Protein AF-B7JYC2-F1 (afdb_monomer_lite)

Secondary structure (DSSP, 8-state):
-HHHIIIIIHHHS--S---TTHHHHHHHHHHS--SEEEEEGGGSGGGHHHHHHHHTT--HHHHTTS---TTTT-EE-SSEEEE-STT-SS--TTEEEEEEHHHHHHHHHTTEEEEEEE----TTS---EEEEEEEE-BTTB------PPP-

pLDDT: mean 73.21, std 15.88, range [36.16, 92.75]

Foldseek 3Di:
DVCCCVPPVVPVVDDDDPPQCPLVLVVVQVVDPFQAEEEELVLPHLCVLVVVCVSVVPDVVLSVVQPDDSVVSWGDSRRYIYDHPVPDPDDDQSYKYKDFPVVCVVCVVSQKDWDFPDADAGPVRDGGIGTTGTFGPDDPDTDPDDDDDDD

Structure (mmCIF, N/CA/C/O backbone):
data_AF-B7JYC2-F1
#
_entry.id   AF-B7JYC2-F1
#
loop_
_atom_site.group_PDB
_atom_site.id
_atom_site.type_symbol
_atom_site.label_atom_id
_atom_site.label_alt_id
_atom_site.label_comp_id
_atom_site.label_asym_id
_atom_site.label_entity_id
_atom_site.label_seq_id
_atom_site.pdbx_PDB_ins_code
_atom_site.Cartn_x
_atom_site.Cartn_y
_atom_site.Cartn_z
_atom_site.occupancy
_atom_site.B_iso_or_equiv
_atom_site.auth_seq_id
_atom_site.auth_comp_id
_atom_site.auth_asym_id
_atom_site.auth_atom_id
_atom_site.pdbx_PDB_model_num
ATOM 1 N N . MET A 1 1 ? 13.098 0.066 -24.288 1.00 50.84 1 MET A N 1
ATOM 2 C CA . MET A 1 1 ? 11.890 0.535 -23.577 1.00 50.84 1 MET A CA 1
ATOM 3 C C . MET A 1 1 ? 12.176 0.747 -22.089 1.00 50.84 1 MET A C 1
ATOM 5 O O . MET A 1 1 ? 12.127 1.889 -21.667 1.00 50.84 1 MET A O 1
ATOM 9 N N . TYR A 1 2 ? 12.628 -0.276 -21.346 1.00 49.38 2 TYR A N 1
ATOM 10 C CA . TYR A 1 2 ? 12.962 -0.181 -19.907 1.00 49.38 2 TYR A CA 1
ATOM 11 C C . TYR A 1 2 ? 13.947 0.952 -19.542 1.00 49.38 2 TYR A C 1
ATOM 13 O O . TYR A 1 2 ? 13.667 1.748 -18.654 1.00 49.38 2 TYR A O 1
ATOM 21 N N . CYS A 1 3 ? 15.069 1.090 -20.265 1.00 49.50 3 CYS A N 1
ATOM 22 C CA . CYS A 1 3 ? 16.061 2.129 -19.953 1.00 49.50 3 CYS A CA 1
ATOM 23 C C . CYS A 1 3 ? 15.578 3.557 -20.243 1.00 49.50 3 CYS A C 1
ATOM 25 O O . CYS A 1 3 ? 15.979 4.484 -19.555 1.00 49.50 3 CYS A O 1
ATOM 27 N N . HIS A 1 4 ? 14.727 3.752 -21.251 1.00 52.34 4 HIS A N 1
ATOM 28 C CA . HIS A 1 4 ? 14.198 5.085 -21.548 1.00 52.34 4 HIS A CA 1
ATOM 29 C C . HIS A 1 4 ? 13.237 5.523 -20.438 1.00 52.34 4 HIS A C 1
ATOM 31 O O . HIS A 1 4 ? 13.346 6.619 -19.909 1.00 52.34 4 HIS A O 1
ATOM 37 N N . HIS A 1 5 ? 12.396 4.596 -19.985 1.00 57.97 5 HIS A N 1
ATOM 38 C CA . HIS A 1 5 ? 11.441 4.860 -18.925 1.00 57.97 5 HIS A CA 1
ATOM 39 C C . HIS A 1 5 ? 12.113 5.154 -17.575 1.00 57.97 5 HIS A C 1
ATOM 41 O O . HIS A 1 5 ? 11.858 6.184 -16.963 1.00 57.97 5 HIS A O 1
ATOM 47 N N . TYR A 1 6 ? 13.056 4.307 -17.147 1.00 53.56 6 TYR A N 1
ATOM 48 C CA . TYR A 1 6 ? 13.718 4.448 -15.842 1.00 53.56 6 TYR A CA 1
ATOM 49 C C . TYR A 1 6 ? 14.776 5.554 -15.766 1.00 53.56 6 TYR A C 1
ATOM 51 O O . TYR A 1 6 ? 15.047 6.053 -14.677 1.00 53.56 6 TYR A O 1
ATOM 59 N N . PHE A 1 7 ? 15.422 5.906 -16.881 1.00 56.69 7 PHE A N 1
ATOM 60 C CA . PHE A 1 7 ? 16.534 6.865 -16.871 1.00 56.69 7 PHE A CA 1
ATOM 61 C C . PHE A 1 7 ? 16.222 8.188 -17.571 1.00 56.69 7 PHE A C 1
ATOM 63 O O . PHE A 1 7 ? 16.982 9.134 -17.384 1.00 56.69 7 PHE A O 1
ATOM 70 N N . ILE A 1 8 ? 15.147 8.276 -18.364 1.00 58.31 8 ILE A N 1
ATOM 71 C CA . ILE A 1 8 ? 14.761 9.508 -19.072 1.00 58.31 8 ILE A CA 1
ATOM 72 C C . ILE A 1 8 ? 13.397 10.010 -18.605 1.00 58.31 8 ILE A C 1
ATOM 74 O O . ILE A 1 8 ? 13.313 11.166 -18.204 1.00 58.31 8 ILE A O 1
ATOM 78 N N . ASP A 1 9 ? 12.365 9.163 -18.574 1.00 50.38 9 ASP A N 1
ATOM 79 C CA . ASP A 1 9 ? 11.029 9.598 -18.132 1.00 50.38 9 ASP A CA 1
ATOM 80 C C . ASP A 1 9 ? 10.999 9.822 -16.603 1.00 50.38 9 ASP A C 1
ATOM 82 O O . ASP A 1 9 ? 10.557 10.865 -16.123 1.00 50.38 9 ASP A O 1
ATOM 86 N N . TYR A 1 10 ? 11.570 8.887 -15.837 1.00 53.34 10 TYR A N 1
ATOM 87 C CA . TYR A 1 10 ? 11.554 8.864 -14.367 1.00 53.34 10 TYR A CA 1
ATOM 88 C C . TYR A 1 10 ? 12.233 10.072 -13.679 1.00 53.34 10 TYR A C 1
ATOM 90 O O . TYR A 1 10 ? 11.658 10.610 -12.733 1.00 53.34 10 TYR A O 1
ATOM 98 N N . PRO A 1 11 ? 13.409 10.575 -14.116 1.00 53.59 11 PRO A N 1
ATOM 99 C CA . PRO A 1 11 ? 14.000 11.785 -13.531 1.00 53.59 11 PRO A CA 1
ATOM 100 C C . PRO A 1 11 ? 13.272 13.073 -13.935 1.00 53.59 11 PRO A C 1
ATOM 102 O O . PRO A 1 11 ? 13.454 14.102 -13.285 1.00 53.59 11 PRO A O 1
ATOM 105 N N . HIS A 1 12 ? 12.480 13.037 -15.012 1.00 49.56 12 HIS A N 1
ATOM 106 C CA . HIS A 1 12 ? 11.773 14.198 -15.549 1.00 49.56 12 HIS A CA 1
ATOM 107 C C . HIS A 1 12 ? 10.454 14.485 -14.812 1.00 49.56 12 HIS A C 1
ATOM 109 O O . HIS A 1 12 ? 9.948 15.607 -14.878 1.00 49.56 12 HIS A O 1
ATOM 115 N N . TRP A 1 13 ? 9.919 13.509 -14.069 1.00 53.22 13 TRP A N 1
ATOM 116 C CA . TRP A 1 13 ? 8.727 13.628 -13.215 1.00 53.22 13 TRP A CA 1
ATOM 117 C C . TRP A 1 13 ? 9.042 14.333 -11.878 1.00 53.22 13 TRP A C 1
ATOM 119 O O . TRP A 1 13 ? 8.820 13.809 -10.790 1.00 53.22 13 TRP A O 1
ATOM 129 N N . TRP A 1 14 ? 9.628 15.529 -11.986 1.00 49.31 14 TRP A N 1
ATOM 130 C CA . TRP A 1 14 ? 10.220 16.344 -10.921 1.00 49.31 14 TRP A CA 1
ATOM 131 C C . TRP A 1 14 ? 9.430 16.440 -9.596 1.00 49.31 14 TRP A C 1
ATOM 133 O O . TRP A 1 14 ? 8.305 16.922 -9.538 1.00 49.31 14 TRP A O 1
ATOM 143 N N . THR A 1 15 ? 10.139 16.071 -8.522 1.00 55.03 15 THR A N 1
ATOM 144 C CA . THR A 1 15 ? 10.386 16.822 -7.273 1.00 55.03 15 THR A CA 1
ATOM 145 C C . THR A 1 15 ? 9.225 17.555 -6.584 1.00 55.03 15 THR A C 1
ATOM 147 O O . THR A 1 15 ? 8.897 18.694 -6.907 1.00 55.03 15 THR A O 1
ATOM 150 N N . THR A 1 16 ? 8.757 16.960 -5.485 1.00 41.91 16 THR A N 1
ATOM 151 C CA . THR A 1 16 ? 8.514 17.658 -4.195 1.00 41.91 16 THR A CA 1
ATOM 152 C C . THR A 1 16 ? 8.442 16.681 -3.017 1.00 41.91 16 THR A C 1
ATOM 154 O O . THR A 1 16 ? 8.748 17.059 -1.895 1.00 41.91 16 THR A O 1
ATOM 157 N N . ALA A 1 17 ? 8.162 15.401 -3.265 1.00 40.97 17 ALA A N 1
ATOM 158 C CA . ALA A 1 17 ? 8.225 14.349 -2.261 1.00 40.97 17 ALA A CA 1
ATOM 159 C C . ALA A 1 17 ? 8.632 13.043 -2.947 1.00 40.97 17 ALA A C 1
ATOM 161 O O . ALA A 1 17 ? 7.790 12.223 -3.304 1.00 40.97 17 ALA A O 1
ATOM 162 N N . TRP A 1 18 ? 9.935 12.840 -3.165 1.00 50.44 18 TRP A N 1
ATOM 163 C CA . TRP A 1 18 ? 10.458 11.477 -3.243 1.00 50.44 18 TRP A CA 1
ATOM 164 C C . TRP A 1 18 ? 10.128 10.820 -1.906 1.00 50.44 18 TRP A C 1
ATOM 166 O O . TRP A 1 18 ? 10.870 10.985 -0.949 1.00 50.44 18 TRP A O 1
ATOM 176 N N . LEU A 1 19 ? 8.939 10.220 -1.866 1.00 59.84 19 LEU A N 1
ATOM 177 C CA . LEU A 1 19 ? 8.362 9.225 -0.975 1.00 59.84 19 LEU A CA 1
ATOM 178 C C . LEU A 1 19 ? 9.231 8.816 0.213 1.00 59.84 19 LEU A C 1
ATOM 180 O O . LEU A 1 19 ? 9.569 7.638 0.349 1.00 59.84 19 LEU A O 1
ATOM 184 N N . SER A 1 20 ? 9.615 9.766 1.064 1.00 59.31 20 SER A N 1
ATOM 185 C CA . SER A 1 20 ? 10.664 9.542 2.063 1.00 59.31 20 SER A CA 1
ATOM 186 C C . SER A 1 20 ? 10.316 8.368 2.972 1.00 59.31 20 SER A C 1
ATOM 188 O O . SER A 1 20 ? 11.198 7.648 3.422 1.00 59.31 20 SER A O 1
ATOM 190 N N . THR A 1 21 ? 9.018 8.122 3.138 1.00 72.88 21 THR A N 1
ATOM 191 C CA . THR A 1 21 ? 8.458 7.052 3.946 1.00 72.88 21 THR A CA 1
ATOM 192 C C . THR A 1 21 ? 8.073 5.790 3.176 1.00 72.88 21 THR A C 1
ATOM 194 O O . THR A 1 21 ? 7.872 4.771 3.816 1.00 72.88 21 THR A O 1
ATOM 197 N N . MET A 1 22 ? 7.974 5.763 1.839 1.00 77.69 22 MET A N 1
ATOM 198 C CA . MET A 1 22 ? 7.463 4.563 1.142 1.00 77.69 22 MET A CA 1
ATOM 199 C C . MET A 1 22 ? 8.410 3.370 1.269 1.00 77.69 22 MET A C 1
ATOM 201 O O . MET A 1 22 ? 7.954 2.243 1.451 1.00 77.69 22 MET A O 1
ATOM 205 N N . GLY A 1 23 ? 9.723 3.612 1.244 1.00 78.12 23 GLY A N 1
ATOM 206 C CA . GLY A 1 23 ? 10.704 2.571 1.543 1.00 78.12 23 GLY A CA 1
ATOM 207 C C . GLY A 1 23 ? 10.543 2.012 2.960 1.00 78.12 23 GLY A C 1
ATOM 208 O O . GLY A 1 23 ? 10.604 0.798 3.147 1.00 78.12 23 GLY A O 1
ATOM 209 N N . GLU A 1 24 ? 10.282 2.876 3.942 1.00 79.94 24 GLU A N 1
ATOM 210 C CA . GLU A 1 24 ? 10.063 2.492 5.343 1.00 79.94 24 GLU A CA 1
ATOM 211 C C . GLU A 1 24 ? 8.743 1.735 5.520 1.00 79.94 24 GLU A C 1
ATOM 213 O O . GLU A 1 24 ? 8.735 0.659 6.109 1.00 79.94 24 GLU A O 1
ATOM 218 N N . ILE A 1 25 ? 7.654 2.242 4.936 1.00 82.25 25 ILE A N 1
ATOM 219 C CA . ILE A 1 25 ? 6.323 1.626 4.938 1.00 82.25 25 ILE A CA 1
ATOM 220 C C . ILE A 1 25 ? 6.392 0.226 4.335 1.00 82.25 25 ILE A C 1
ATOM 222 O O . ILE A 1 25 ? 5.872 -0.713 4.926 1.00 82.25 25 ILE A O 1
ATOM 226 N N . ILE A 1 26 ? 7.044 0.065 3.180 1.00 82.94 26 ILE A N 1
ATOM 227 C CA . ILE A 1 26 ? 7.185 -1.239 2.520 1.00 82.94 26 ILE A CA 1
ATOM 228 C C . ILE A 1 26 ? 8.049 -2.178 3.355 1.00 82.94 26 ILE A C 1
ATOM 230 O O . ILE A 1 26 ? 7.690 -3.339 3.523 1.00 82.94 26 ILE A O 1
ATOM 234 N N . THR A 1 27 ? 9.158 -1.678 3.905 1.00 85.00 27 THR A N 1
ATOM 235 C CA . THR A 1 27 ? 10.039 -2.478 4.767 1.00 85.00 27 THR A CA 1
ATOM 236 C C . THR A 1 27 ? 9.292 -2.976 6.000 1.00 85.00 27 THR A C 1
ATOM 238 O O . THR A 1 27 ? 9.409 -4.146 6.352 1.00 85.00 27 THR A O 1
ATOM 241 N N . TYR A 1 28 ? 8.494 -2.115 6.632 1.00 87.06 28 TYR A N 1
ATOM 242 C CA . TYR A 1 28 ? 7.672 -2.490 7.776 1.00 87.06 28 TYR A CA 1
ATOM 243 C C . TYR A 1 28 ? 6.563 -3.463 7.365 1.00 87.06 28 TYR A C 1
ATOM 245 O O . TYR A 1 28 ? 6.392 -4.505 7.991 1.00 87.06 28 TYR A O 1
ATOM 253 N N . ALA A 1 29 ? 5.829 -3.163 6.290 1.00 86.31 29 ALA A N 1
ATOM 254 C CA . ALA A 1 29 ? 4.748 -4.007 5.791 1.00 86.31 29 ALA A CA 1
ATOM 255 C C . ALA A 1 29 ? 5.239 -5.428 5.476 1.00 86.31 29 ALA A C 1
ATOM 257 O O . ALA A 1 29 ? 4.552 -6.397 5.789 1.00 86.31 29 ALA A O 1
ATOM 258 N N . ASP A 1 30 ? 6.448 -5.575 4.931 1.00 85.25 30 ASP A N 1
ATOM 259 C CA . ASP A 1 30 ? 7.028 -6.886 4.632 1.00 85.25 30 ASP A CA 1
ATOM 260 C C . ASP A 1 30 ? 7.412 -7.683 5.895 1.00 85.25 30 ASP A C 1
ATOM 262 O O . ASP A 1 30 ? 7.433 -8.913 5.872 1.00 85.25 30 ASP A O 1
ATOM 266 N N . GLN A 1 31 ? 7.636 -7.009 7.025 1.00 86.81 31 GLN A N 1
ATOM 267 C CA . GLN A 1 31 ? 7.884 -7.648 8.324 1.00 86.81 31 GLN A CA 1
ATOM 268 C C . GLN A 1 31 ? 6.602 -8.082 9.046 1.00 86.81 31 GLN A C 1
ATOM 270 O O . GLN A 1 31 ? 6.678 -8.864 9.995 1.00 86.81 31 GLN A O 1
ATOM 275 N N . THR A 1 32 ? 5.430 -7.602 8.618 1.00 84.81 32 THR A N 1
ATOM 276 C CA . THR A 1 32 ? 4.147 -8.037 9.192 1.00 84.81 32 THR A CA 1
ATOM 277 C C . THR A 1 32 ? 3.893 -9.519 8.906 1.00 84.81 32 THR A C 1
ATOM 279 O O . THR A 1 32 ? 4.457 -10.091 7.972 1.00 84.81 32 THR A O 1
ATOM 282 N N . THR A 1 33 ? 3.013 -10.159 9.677 1.00 86.69 33 THR A N 1
ATOM 283 C CA . THR A 1 33 ? 2.568 -11.542 9.417 1.00 86.69 33 THR A CA 1
ATOM 284 C C . THR A 1 33 ? 1.386 -11.615 8.450 1.00 86.69 33 THR A C 1
ATOM 286 O O . THR A 1 33 ? 0.818 -12.687 8.274 1.00 86.69 33 THR A O 1
ATOM 289 N N . SER A 1 34 ? 1.005 -10.496 7.835 1.00 87.62 34 SER A N 1
ATOM 290 C CA . SER A 1 34 ? -0.127 -10.415 6.917 1.00 87.62 34 SER A CA 1
ATOM 291 C C . SER A 1 34 ? 0.100 -11.229 5.650 1.00 87.62 34 SER A C 1
ATOM 293 O O . SER A 1 34 ? 1.191 -11.203 5.062 1.00 87.62 34 SER A O 1
ATOM 295 N N . ASP A 1 35 ? -0.967 -11.873 5.179 1.00 89.62 35 ASP A N 1
ATOM 296 C CA . ASP A 1 35 ? -0.956 -12.716 3.978 1.00 89.62 35 ASP A CA 1
ATOM 297 C C . ASP A 1 35 ? -0.712 -11.895 2.704 1.00 89.62 35 ASP A C 1
ATOM 299 O O . ASP A 1 35 ? -0.221 -12.398 1.692 1.00 89.62 35 ASP A O 1
ATOM 303 N N . CYS A 1 36 ? -1.058 -10.609 2.751 1.00 88.75 36 CYS A N 1
ATOM 304 C CA . CYS A 1 36 ? -1.018 -9.695 1.620 1.00 88.75 36 CYS A CA 1
ATOM 305 C C . CYS A 1 36 ? -0.786 -8.246 2.054 1.00 88.75 36 CYS A C 1
ATOM 307 O O . CYS A 1 36 ? -1.153 -7.833 3.153 1.00 88.75 36 CYS A O 1
ATOM 309 N N . ILE A 1 37 ? -0.211 -7.466 1.141 1.00 90.69 37 ILE A N 1
ATOM 310 C CA . ILE A 1 37 ? -0.002 -6.025 1.251 1.00 90.69 37 ILE A CA 1
ATOM 311 C C . ILE A 1 37 ? -0.728 -5.378 0.074 1.00 90.69 37 ILE A C 1
ATOM 313 O O . ILE A 1 37 ? -0.395 -5.628 -1.085 1.00 90.69 37 ILE A O 1
ATOM 317 N N . ILE A 1 38 ? -1.736 -4.562 0.363 1.00 90.75 38 ILE A N 1
ATOM 318 C CA . ILE A 1 38 ? -2.556 -3.900 -0.649 1.00 90.75 38 ILE A CA 1
ATOM 319 C C . ILE A 1 38 ? -2.245 -2.408 -0.663 1.00 90.75 38 ILE A C 1
ATOM 321 O O . ILE A 1 38 ? -2.437 -1.707 0.327 1.00 90.75 38 ILE A O 1
ATOM 325 N N . PHE A 1 39 ? -1.801 -1.916 -1.809 1.00 89.38 39 PHE A N 1
ATOM 326 C CA . PHE A 1 39 ? -1.610 -0.503 -2.090 1.00 89.38 39 PHE A CA 1
ATOM 327 C C . PHE A 1 39 ? -2.871 0.014 -2.777 1.00 89.38 39 PHE A C 1
ATOM 329 O O . PHE A 1 39 ? -3.266 -0.512 -3.821 1.00 89.38 39 PHE A O 1
ATOM 336 N N . ASP A 1 40 ? -3.510 1.033 -2.206 1.00 87.31 40 ASP A N 1
ATOM 337 C CA . ASP A 1 40 ? -4.570 1.742 -2.920 1.00 87.31 40 ASP A CA 1
ATOM 338 C C . ASP A 1 40 ? -3.987 2.413 -4.168 1.00 87.31 40 ASP A C 1
ATOM 340 O O . ASP A 1 40 ? -2.985 3.128 -4.087 1.00 87.31 40 ASP A O 1
ATOM 344 N N . LYS A 1 41 ? -4.605 2.199 -5.333 1.00 81.25 41 LYS A N 1
ATOM 345 C CA . LYS A 1 41 ? -4.091 2.758 -6.589 1.00 81.25 41 LYS A CA 1
ATOM 346 C C . LYS A 1 41 ? -4.025 4.289 -6.560 1.00 81.25 41 LYS A C 1
ATOM 348 O O . LYS A 1 41 ? -3.147 4.892 -7.168 1.00 81.25 41 LYS A O 1
ATOM 353 N N . ASN A 1 42 ? -4.917 4.912 -5.788 1.00 78.69 42 ASN A N 1
ATOM 354 C CA . ASN A 1 42 ? -5.016 6.363 -5.675 1.00 78.69 42 ASN A CA 1
ATOM 355 C C . ASN A 1 42 ? -3.947 6.974 -4.761 1.00 78.69 42 ASN A C 1
ATOM 357 O O . ASN A 1 42 ? -3.873 8.197 -4.666 1.00 78.69 42 ASN A O 1
ATOM 361 N N . LEU A 1 43 ? -3.108 6.162 -4.104 1.00 75.62 43 LEU A N 1
ATOM 362 C CA . LEU A 1 43 ? -2.003 6.657 -3.281 1.00 75.62 43 LEU A CA 1
ATOM 363 C C . LEU A 1 43 ? -1.102 7.629 -4.053 1.00 75.62 43 LEU A C 1
ATOM 365 O O . LEU A 1 43 ? -0.678 8.632 -3.493 1.00 75.62 43 LEU A O 1
ATOM 369 N N . TYR A 1 44 ? -0.818 7.326 -5.325 1.00 71.56 44 TYR A N 1
ATOM 370 C CA . TYR A 1 44 ? 0.123 8.089 -6.154 1.00 71.56 44 TYR A CA 1
ATOM 371 C C . TYR A 1 44 ? -0.298 8.150 -7.629 1.00 71.56 44 TYR A C 1
ATOM 373 O O . TYR A 1 44 ? 0.549 8.286 -8.514 1.00 71.56 44 TYR A O 1
ATOM 381 N N . GLY A 1 45 ? -1.605 8.012 -7.883 1.00 66.81 45 GLY A N 1
ATOM 382 C CA . GLY A 1 45 ? -2.192 7.997 -9.223 1.00 66.81 45 GLY A CA 1
ATOM 383 C C . GLY A 1 45 ? -1.558 6.953 -10.145 1.00 66.81 45 GLY A C 1
ATOM 384 O O . GLY A 1 45 ? -1.125 5.884 -9.708 1.00 66.81 45 GLY A O 1
ATOM 385 N N . ASP A 1 46 ? -1.439 7.312 -11.420 1.00 66.69 46 ASP A N 1
ATOM 386 C CA . ASP A 1 46 ? -1.022 6.454 -12.535 1.00 66.69 46 ASP A CA 1
ATOM 387 C C . ASP A 1 46 ? 0.466 6.047 -12.498 1.00 66.69 46 ASP A C 1
ATOM 389 O O . ASP A 1 46 ? 1.046 5.714 -13.530 1.00 66.69 46 ASP A O 1
ATOM 393 N N . HIS A 1 47 ? 1.145 6.114 -11.351 1.00 72.12 47 HIS A N 1
ATOM 394 C CA . HIS A 1 47 ? 2.573 5.790 -11.229 1.00 72.12 47 HIS A CA 1
ATOM 395 C C . HIS A 1 47 ? 2.882 4.775 -10.132 1.00 72.12 47 HIS A C 1
ATOM 397 O O . HIS A 1 47 ? 3.997 4.251 -10.065 1.00 72.12 47 HIS A O 1
ATOM 403 N N . ILE A 1 48 ? 1.909 4.441 -9.281 1.00 76.19 48 ILE A N 1
ATOM 404 C CA . ILE A 1 48 ? 2.134 3.543 -8.144 1.00 76.19 48 ILE A CA 1
ATOM 405 C C . ILE A 1 48 ? 2.622 2.147 -8.565 1.00 76.19 48 ILE A C 1
ATOM 407 O O . ILE A 1 48 ? 3.433 1.534 -7.867 1.00 76.19 48 ILE A O 1
ATOM 411 N N . TYR A 1 49 ? 2.222 1.676 -9.749 1.00 74.69 49 TYR A N 1
ATOM 412 C CA . TYR A 1 49 ? 2.662 0.393 -10.298 1.00 74.69 49 TYR A CA 1
ATOM 413 C C . TYR A 1 49 ? 4.151 0.363 -10.684 1.00 74.69 49 TYR A C 1
ATOM 415 O O . TYR A 1 49 ? 4.704 -0.721 -10.815 1.00 74.69 49 TYR A O 1
ATOM 423 N N . ILE A 1 50 ? 4.819 1.515 -10.828 1.00 74.69 50 ILE A N 1
ATOM 424 C CA . ILE A 1 50 ? 6.276 1.609 -11.060 1.00 74.69 50 ILE A CA 1
ATOM 425 C C . ILE A 1 50 ? 7.019 1.702 -9.723 1.00 74.69 50 ILE A C 1
ATOM 427 O O . ILE A 1 50 ? 8.102 1.141 -9.544 1.00 74.69 50 ILE A O 1
ATOM 431 N N . LEU A 1 51 ? 6.427 2.412 -8.760 1.00 78.00 51 LEU A N 1
ATOM 432 C CA . LEU A 1 51 ? 7.051 2.695 -7.469 1.00 78.00 51 LEU A CA 1
ATOM 433 C C . LEU A 1 51 ? 7.090 1.447 -6.579 1.00 78.00 51 LEU A C 1
ATOM 435 O O . LEU A 1 51 ? 8.107 1.177 -5.942 1.00 78.00 51 LEU A O 1
ATOM 439 N N . VAL A 1 52 ? 6.024 0.643 -6.564 1.00 79.56 52 VAL A N 1
ATOM 440 C CA . VAL A 1 52 ? 5.967 -0.580 -5.747 1.00 79.56 52 VAL A CA 1
ATOM 441 C C . VAL A 1 52 ? 7.078 -1.5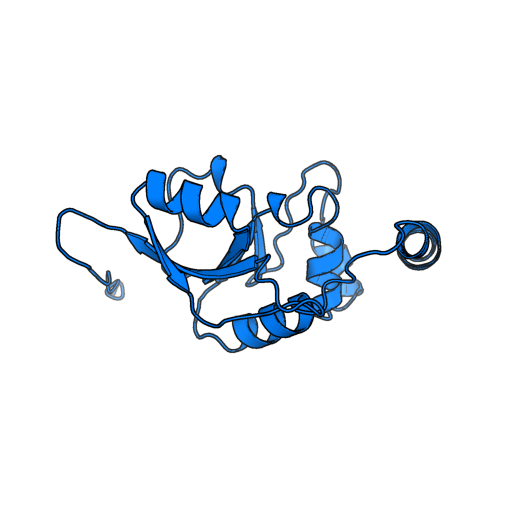88 -6.113 1.00 79.56 52 VAL A C 1
ATOM 443 O O . VAL A 1 52 ? 7.815 -1.984 -5.203 1.00 79.56 52 VAL A O 1
ATOM 446 N N . PRO A 1 53 ? 7.298 -1.978 -7.387 1.00 78.56 53 PRO A N 1
ATOM 447 C CA . PRO A 1 53 ? 8.412 -2.855 -7.764 1.00 78.56 53 PRO A CA 1
ATOM 448 C C . PRO A 1 53 ? 9.785 -2.270 -7.413 1.00 78.56 53 PRO A C 1
ATOM 450 O O . PRO A 1 53 ? 10.672 -2.990 -6.951 1.00 78.56 53 PRO A O 1
ATOM 453 N N . PHE A 1 54 ? 9.953 -0.952 -7.573 1.00 78.44 54 PHE A N 1
ATOM 454 C CA . PHE A 1 54 ? 11.200 -0.261 -7.251 1.00 78.44 54 PHE A CA 1
ATOM 455 C C . PHE A 1 54 ? 11.559 -0.376 -5.762 1.00 78.44 54 PHE A C 1
ATOM 457 O O . PHE A 1 54 ? 12.654 -0.828 -5.420 1.00 78.44 54 PHE A O 1
ATOM 464 N N . TYR A 1 55 ? 10.635 -0.022 -4.864 1.00 79.06 55 TYR A N 1
ATOM 465 C CA . TYR A 1 55 ? 10.894 -0.047 -3.419 1.00 79.06 55 TYR A CA 1
ATOM 466 C C . TYR A 1 55 ? 10.921 -1.459 -2.829 1.00 79.06 55 TYR A C 1
ATOM 468 O O . TYR A 1 55 ? 11.660 -1.704 -1.876 1.00 79.06 55 TYR A O 1
ATOM 476 N N . THR A 1 56 ? 10.191 -2.407 -3.420 1.00 77.56 56 THR A N 1
ATOM 477 C CA . THR A 1 56 ? 10.288 -3.834 -3.055 1.00 77.56 56 THR A CA 1
ATOM 478 C C . THR A 1 56 ? 11.550 -4.506 -3.597 1.00 77.56 56 THR A C 1
ATOM 480 O O . THR A 1 56 ? 11.812 -5.664 -3.272 1.00 77.56 56 THR A O 1
ATOM 483 N N . LYS A 1 57 ? 12.361 -3.789 -4.393 1.00 78.75 57 LYS A N 1
ATOM 484 C CA . LYS A 1 57 ? 13.578 -4.303 -5.038 1.00 78.75 57 LYS A CA 1
ATOM 485 C C . LYS A 1 57 ? 13.293 -5.572 -5.847 1.00 78.75 57 LYS A C 1
ATOM 487 O O . LYS A 1 57 ? 14.084 -6.520 -5.829 1.00 78.75 57 LYS A O 1
ATOM 492 N N . LEU A 1 58 ? 12.149 -5.601 -6.534 1.00 77.12 58 LEU A N 1
ATOM 493 C CA . LEU A 1 58 ? 11.761 -6.739 -7.354 1.00 77.12 58 LEU A CA 1
ATOM 494 C C . LEU A 1 58 ? 12.792 -6.942 -8.472 1.00 77.12 58 LEU A C 1
ATOM 496 O O . LEU A 1 58 ? 13.187 -6.001 -9.159 1.00 77.12 58 LEU A O 1
ATOM 500 N N . ASP A 1 59 ? 13.237 -8.187 -8.653 1.00 76.19 59 ASP A N 1
ATOM 501 C CA . ASP A 1 59 ? 14.171 -8.515 -9.729 1.00 76.19 59 ASP A CA 1
ATOM 502 C C . ASP A 1 59 ? 13.553 -8.158 -11.097 1.00 76.19 59 ASP A C 1
ATOM 504 O O . ASP A 1 59 ? 12.439 -8.611 -11.384 1.00 76.19 59 ASP A O 1
ATOM 508 N N . PRO A 1 60 ? 14.261 -7.429 -11.981 1.00 70.31 60 PRO A N 1
ATOM 509 C CA . PRO A 1 60 ? 13.706 -6.995 -13.263 1.00 70.31 60 PRO A CA 1
ATOM 510 C C . PRO A 1 60 ? 13.207 -8.137 -14.159 1.00 70.31 60 PRO A C 1
ATOM 512 O O . PRO A 1 60 ? 12.274 -7.952 -14.937 1.00 70.31 60 PRO A O 1
ATOM 515 N N . LYS A 1 61 ? 13.792 -9.344 -14.068 1.00 76.56 61 LYS A N 1
ATOM 516 C CA . LYS A 1 61 ? 13.309 -10.504 -14.839 1.00 76.56 61 LYS A CA 1
ATOM 517 C C . LYS A 1 61 ? 12.017 -11.072 -14.263 1.00 76.56 61 LYS A C 1
ATOM 519 O O . LYS A 1 61 ? 11.291 -11.745 -14.993 1.00 76.56 61 LYS A O 1
ATOM 524 N N . LYS A 1 62 ? 11.760 -10.888 -12.965 1.00 76.00 62 LYS A N 1
ATOM 525 C CA . LYS A 1 62 ? 10.476 -11.232 -12.337 1.00 76.00 62 LYS A CA 1
ATOM 526 C C . LYS A 1 62 ? 9.426 -10.182 -12.674 1.00 76.00 62 LYS A C 1
ATOM 528 O O . LYS A 1 62 ? 8.341 -10.568 -13.082 1.00 76.00 62 LYS A O 1
ATOM 533 N N . ASP A 1 63 ? 9.786 -8.905 -12.595 1.00 71.62 63 ASP A N 1
ATOM 534 C CA . ASP A 1 63 ? 8.921 -7.775 -12.945 1.00 71.62 63 ASP A CA 1
ATOM 535 C C . ASP A 1 63 ? 8.361 -7.894 -14.374 1.00 71.62 63 ASP A C 1
ATOM 537 O O . ASP A 1 63 ? 7.152 -7.930 -14.581 1.00 71.62 63 ASP A O 1
ATOM 541 N N . GLN A 1 64 ? 9.230 -8.151 -15.358 1.00 70.19 64 GLN A N 1
ATOM 542 C CA . GLN A 1 64 ? 8.825 -8.356 -16.758 1.00 70.19 64 GLN A CA 1
ATOM 543 C C . GLN A 1 64 ? 7.858 -9.533 -16.978 1.00 70.19 64 GLN A C 1
ATOM 545 O O . GLN A 1 64 ? 7.173 -9.579 -17.998 1.00 70.19 64 GLN A O 1
ATOM 550 N N . LYS A 1 65 ? 7.803 -10.501 -16.055 1.00 77.44 65 LYS A N 1
ATOM 551 C CA . LYS A 1 65 ? 6.899 -11.660 -16.138 1.00 77.44 65 LYS A CA 1
ATOM 552 C C . LYS A 1 65 ? 5.533 -11.405 -15.518 1.00 77.44 65 LYS A C 1
ATOM 554 O O . LYS A 1 65 ? 4.630 -12.196 -15.766 1.00 77.44 65 LYS A O 1
ATOM 559 N N . LEU A 1 66 ? 5.384 -10.345 -14.723 1.00 71.75 66 LEU A N 1
ATOM 560 C CA . LEU A 1 66 ? 4.113 -10.008 -14.085 1.00 71.75 66 LEU A CA 1
ATOM 561 C C . LEU A 1 66 ? 3.053 -9.569 -15.101 1.00 71.75 66 LEU A C 1
ATOM 563 O O . LEU A 1 66 ? 1.870 -9.592 -14.784 1.00 71.75 66 LEU A O 1
ATOM 567 N N . GLY A 1 67 ? 3.463 -9.201 -16.323 1.00 66.50 67 GLY A N 1
ATOM 568 C CA . GLY A 1 67 ? 2.531 -8.791 -17.373 1.00 66.50 67 GLY A CA 1
ATOM 569 C C . GLY A 1 67 ? 1.746 -7.535 -16.995 1.00 66.50 67 GLY A C 1
ATOM 570 O O . GLY A 1 67 ? 0.584 -7.422 -17.369 1.00 66.50 67 GLY A O 1
ATOM 571 N N . VAL A 1 68 ? 2.368 -6.632 -16.225 1.00 64.88 68 VAL A N 1
ATOM 572 C CA . VAL A 1 68 ? 1.761 -5.380 -15.758 1.00 64.88 68 VAL A CA 1
ATOM 573 C C . VAL A 1 68 ? 1.380 -4.546 -16.970 1.00 64.88 68 VAL A C 1
ATOM 575 O O . VAL A 1 68 ? 2.245 -4.027 -17.679 1.00 64.88 68 VAL A O 1
ATOM 578 N N . ASP A 1 69 ? 0.081 -4.442 -17.218 1.00 59.66 69 ASP A N 1
ATOM 579 C CA . ASP A 1 69 ? -0.437 -3.542 -18.231 1.00 59.66 69 ASP A CA 1
ATOM 580 C C . ASP A 1 69 ? -0.566 -2.147 -17.619 1.00 59.66 69 ASP A C 1
ATOM 582 O O . ASP A 1 69 ? -1.400 -1.897 -16.745 1.00 59.66 69 ASP A O 1
ATOM 586 N N . VAL A 1 70 ? 0.283 -1.240 -18.101 1.00 52.59 70 VAL A N 1
ATOM 587 C CA . VAL A 1 70 ? 0.307 0.176 -17.722 1.00 52.59 70 VAL A CA 1
ATOM 588 C C . VAL A 1 70 ? -1.062 0.836 -17.928 1.00 52.59 70 VAL A C 1
ATOM 590 O O . VAL A 1 70 ? -1.410 1.748 -17.188 1.00 52.59 70 VAL A O 1
ATOM 593 N N . ALA A 1 71 ? -1.862 0.359 -18.887 1.00 50.59 71 ALA A N 1
ATOM 594 C CA . ALA A 1 71 ? -3.188 0.899 -19.171 1.00 50.59 71 ALA A CA 1
ATOM 595 C C . ALA A 1 71 ? -4.285 0.398 -18.215 1.00 50.59 71 ALA A C 1
ATOM 597 O O . ALA A 1 71 ? -5.370 0.973 -18.192 1.00 50.59 71 ALA A O 1
ATOM 598 N N . VAL A 1 72 ? -4.038 -0.679 -17.459 1.00 56.12 72 VAL A N 1
ATOM 599 C CA . VAL A 1 72 ? -5.057 -1.338 -16.618 1.00 56.12 72 VAL A CA 1
ATOM 600 C C . VAL A 1 72 ? -4.827 -1.075 -15.123 1.00 56.12 72 VAL A C 1
ATOM 602 O O . VAL A 1 72 ? -5.658 -1.458 -14.305 1.00 56.12 72 VAL A O 1
ATOM 605 N N . GLU A 1 73 ? -3.738 -0.386 -14.751 1.00 59.56 73 GLU A N 1
ATOM 606 C CA . GLU A 1 73 ? -3.439 0.073 -13.377 1.00 59.56 73 GLU A CA 1
ATOM 607 C C . GLU A 1 73 ? -3.430 -1.041 -12.309 1.00 59.56 73 GLU A C 1
ATOM 609 O O . GLU A 1 73 ? -3.531 -0.777 -11.109 1.00 59.56 73 GLU A O 1
ATOM 614 N N . GLN A 1 74 ? -3.306 -2.305 -12.718 1.00 64.88 74 GLN A N 1
ATOM 615 C CA . GLN A 1 74 ? -3.340 -3.454 -11.817 1.00 64.88 74 GLN A CA 1
ATOM 616 C C . GLN A 1 74 ? -1.967 -4.118 -11.765 1.00 64.88 74 GLN A C 1
ATOM 618 O O . GLN A 1 74 ? -1.487 -4.685 -12.744 1.00 64.88 74 GLN A O 1
ATOM 623 N N . LEU A 1 75 ? -1.344 -4.052 -10.589 1.00 76.81 75 LEU A N 1
ATOM 624 C CA . LEU A 1 75 ? -0.093 -4.734 -10.279 1.00 76.81 75 LEU A CA 1
ATOM 625 C C . LEU A 1 75 ? -0.380 -5.841 -9.260 1.00 76.81 75 LEU A C 1
ATOM 627 O O . LEU A 1 75 ? -0.830 -5.547 -8.156 1.00 76.81 75 LEU A O 1
ATOM 631 N N . ASP A 1 76 ? -0.088 -7.098 -9.595 1.00 83.50 76 ASP A N 1
ATOM 632 C CA . ASP A 1 76 ? -0.108 -8.224 -8.650 1.00 83.50 76 ASP A CA 1
ATOM 633 C C . ASP A 1 76 ? 1.270 -8.894 -8.642 1.00 83.50 76 ASP A C 1
ATOM 635 O O . ASP A 1 76 ? 1.676 -9.510 -9.624 1.00 83.50 76 ASP A O 1
ATOM 639 N N . MET A 1 77 ? 2.002 -8.752 -7.536 1.00 80.75 77 MET A N 1
ATOM 640 C CA . MET A 1 77 ? 3.337 -9.327 -7.333 1.00 80.75 77 MET A CA 1
ATOM 641 C C . MET A 1 77 ? 3.310 -10.513 -6.354 1.00 80.75 77 MET A C 1
ATOM 643 O O . MET A 1 77 ? 4.315 -10.820 -5.707 1.00 80.75 77 MET A O 1
ATOM 647 N N . GLY A 1 78 ? 2.154 -11.159 -6.180 1.00 82.56 78 GLY A N 1
ATOM 648 C CA . GLY A 1 78 ? 1.940 -12.197 -5.177 1.00 82.56 78 GLY A CA 1
ATOM 649 C C . GLY A 1 78 ? 1.485 -11.600 -3.849 1.00 82.56 78 GLY A C 1
ATOM 650 O O . GLY A 1 78 ? 0.298 -11.338 -3.666 1.00 82.56 78 GLY A O 1
ATOM 651 N N . ARG A 1 79 ? 2.415 -11.393 -2.906 1.00 83.94 79 ARG A N 1
ATOM 652 C CA . ARG A 1 79 ? 2.081 -10.823 -1.587 1.00 83.94 79 ARG A CA 1
ATOM 653 C C . ARG A 1 79 ? 1.651 -9.359 -1.697 1.00 83.94 79 ARG A C 1
ATOM 655 O O . ARG A 1 79 ? 0.717 -8.948 -1.022 1.00 83.94 79 ARG A O 1
ATOM 662 N N . SER A 1 80 ? 2.301 -8.594 -2.570 1.00 87.44 80 SER A N 1
ATOM 663 C CA . SER A 1 80 ? 2.048 -7.162 -2.753 1.00 87.44 80 SER A CA 1
ATOM 664 C C . SER A 1 80 ? 1.198 -6.900 -3.989 1.00 87.44 80 SER A C 1
ATOM 666 O O . SER A 1 80 ? 1.528 -7.387 -5.071 1.00 87.44 80 SER A O 1
ATOM 668 N N . LYS A 1 81 ? 0.129 -6.111 -3.845 1.00 87.31 81 LYS A N 1
ATOM 669 C CA . LYS A 1 81 ? -0.811 -5.807 -4.933 1.00 87.31 81 LYS A CA 1
ATOM 670 C C . LYS A 1 81 ? -1.236 -4.347 -4.928 1.00 87.31 81 LYS A C 1
ATOM 672 O O . LYS A 1 81 ? -1.441 -3.777 -3.864 1.00 87.31 81 LYS A O 1
ATOM 677 N N . VAL A 1 82 ? -1.445 -3.768 -6.103 1.00 85.56 82 VAL A N 1
ATOM 678 C CA . VAL A 1 82 ? -2.096 -2.466 -6.287 1.00 85.56 82 VAL A CA 1
ATOM 679 C C . VAL A 1 82 ? -3.541 -2.710 -6.708 1.00 85.56 82 VAL A C 1
ATOM 681 O O . VAL A 1 82 ? -3.802 -3.489 -7.626 1.00 85.56 82 VAL A O 1
ATOM 684 N N . THR A 1 83 ? -4.497 -2.075 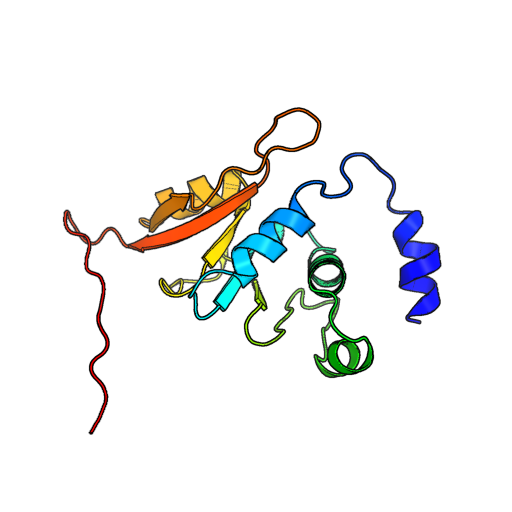-6.034 1.00 85.31 83 THR A N 1
ATOM 685 C CA . THR A 1 83 ? -5.920 -2.240 -6.352 1.00 85.31 83 THR A CA 1
ATOM 686 C C . THR A 1 83 ? -6.700 -0.954 -6.108 1.00 85.31 83 THR A C 1
ATOM 688 O O . THR A 1 83 ? -6.338 -0.163 -5.240 1.00 85.31 83 THR A O 1
ATOM 691 N N . ASP A 1 84 ? -7.798 -0.767 -6.844 1.00 86.50 84 ASP A N 1
ATOM 692 C CA . ASP A 1 84 ? -8.791 0.248 -6.497 1.00 86.50 84 ASP A CA 1
ATOM 693 C C . ASP A 1 84 ? -9.619 -0.239 -5.306 1.00 86.50 84 ASP A C 1
ATOM 69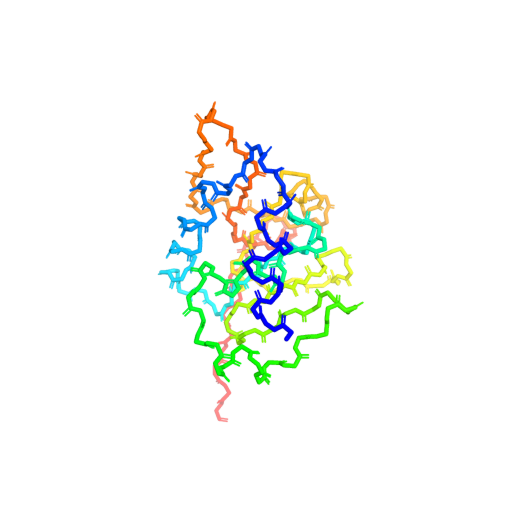5 O O . ASP A 1 84 ? -10.392 -1.195 -5.426 1.00 86.50 84 ASP A O 1
ATOM 699 N N . LEU A 1 85 ? -9.441 0.386 -4.142 1.00 85.81 85 LEU A N 1
ATOM 700 C CA . LEU A 1 85 ? -10.200 0.019 -2.948 1.00 85.81 85 LEU A CA 1
ATOM 701 C C . LEU A 1 85 ? -11.671 0.4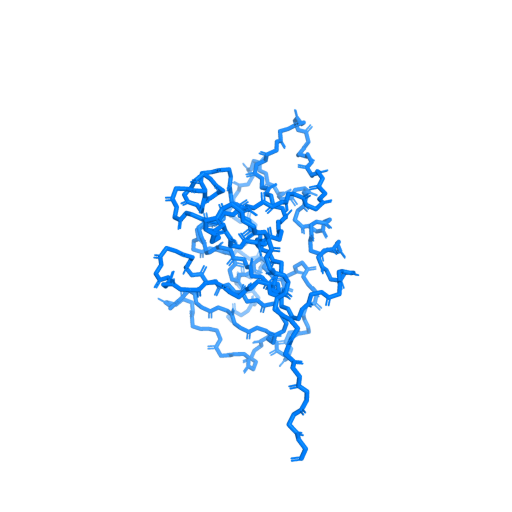47 -3.022 1.00 85.81 85 LEU A C 1
ATOM 703 O O . LEU A 1 85 ? -12.491 -0.131 -2.312 1.00 85.81 85 LEU A O 1
ATOM 707 N N . MET A 1 86 ? -12.024 1.421 -3.866 1.00 79.44 86 MET A N 1
ATOM 708 C CA . MET A 1 86 ? -13.401 1.906 -4.003 1.00 79.44 86 MET A CA 1
ATOM 709 C C . MET A 1 86 ? -14.289 0.930 -4.779 1.00 79.44 86 MET A C 1
ATOM 711 O O . MET A 1 86 ? -15.479 0.817 -4.487 1.00 79.44 86 MET A O 1
ATOM 715 N N . ASP A 1 87 ? -13.706 0.162 -5.698 1.00 76.56 87 ASP A N 1
ATOM 716 C CA . ASP A 1 87 ? -14.429 -0.824 -6.510 1.00 76.56 87 ASP A CA 1
ATOM 717 C C . ASP A 1 87 ? -14.649 -2.167 -5.787 1.00 76.56 87 ASP A C 1
ATOM 719 O O . ASP A 1 87 ? -15.339 -3.067 -6.284 1.00 76.56 87 ASP A O 1
ATOM 723 N N . LYS A 1 88 ? -14.072 -2.347 -4.592 1.00 75.50 88 LYS A N 1
ATOM 724 C CA . LYS A 1 88 ? -14.151 -3.604 -3.839 1.00 75.50 88 LYS A CA 1
ATOM 725 C C . LYS A 1 88 ? -15.314 -3.582 -2.854 1.00 75.50 88 LYS A C 1
ATOM 727 O O . LYS A 1 88 ? -15.311 -2.863 -1.865 1.00 75.50 88 LYS A O 1
ATOM 732 N N . LYS A 1 89 ? -16.278 -4.488 -3.057 1.00 74.06 89 LYS A N 1
ATOM 733 C CA . LYS A 1 89 ? -17.386 -4.709 -2.104 1.00 74.06 89 LYS A CA 1
ATOM 734 C C . LYS A 1 89 ? -16.920 -5.269 -0.757 1.00 74.06 89 LYS A C 1
ATOM 736 O O . LYS A 1 89 ? -17.557 -5.018 0.263 1.00 74.06 89 LYS A O 1
ATOM 741 N N . HIS A 1 90 ? -15.848 -6.062 -0.767 1.00 81.75 90 HIS A N 1
ATOM 742 C CA . HIS A 1 90 ? -15.291 -6.710 0.415 1.00 81.75 90 HIS A CA 1
ATOM 743 C C . HIS A 1 90 ? -13.765 -6.683 0.365 1.00 81.75 90 HIS A C 1
ATOM 745 O O . HIS A 1 90 ? -13.159 -7.147 -0.601 1.00 81.75 90 HIS A O 1
ATOM 751 N N . LEU A 1 91 ? -13.167 -6.150 1.426 1.00 88.62 91 LEU A N 1
ATOM 752 C CA . LEU A 1 91 ? -11.729 -6.130 1.665 1.00 88.62 91 LEU A CA 1
ATOM 753 C C . LEU A 1 91 ? -11.324 -7.280 2.597 1.00 88.62 91 LEU A C 1
ATOM 755 O O . LEU A 1 91 ? -12.027 -7.573 3.567 1.00 88.62 91 LEU A O 1
ATOM 759 N N . ASN A 1 92 ? -10.202 -7.931 2.286 1.00 88.00 92 ASN A N 1
ATOM 760 C CA . ASN A 1 92 ? -9.644 -9.023 3.082 1.00 88.00 92 ASN A CA 1
ATOM 761 C C . ASN A 1 92 ? -9.012 -8.478 4.376 1.00 88.00 92 ASN A C 1
ATOM 763 O O . ASN A 1 92 ? -8.105 -7.652 4.324 1.00 88.00 92 ASN A O 1
ATOM 767 N N . GLN A 1 93 ? -9.461 -8.956 5.531 1.00 86.94 93 GLN A N 1
ATOM 768 C CA . GLN A 1 93 ? -8.981 -8.501 6.841 1.00 86.94 93 GLN A CA 1
ATOM 769 C C . GLN A 1 93 ? -7.606 -9.076 7.217 1.00 86.94 93 GLN A C 1
ATOM 771 O O . GLN A 1 93 ? -6.980 -8.586 8.146 1.00 86.94 93 GLN A O 1
ATOM 776 N N . GLN A 1 94 ? -7.117 -10.077 6.478 1.00 88.38 94 GLN A N 1
ATOM 777 C CA . GLN A 1 94 ? -5.779 -10.659 6.638 1.00 88.38 94 GLN A CA 1
ATOM 778 C C . GLN A 1 94 ? -4.699 -9.912 5.838 1.00 88.38 94 GLN A C 1
ATOM 780 O O . GLN A 1 94 ? -3.524 -10.278 5.894 1.00 88.38 94 GLN A O 1
ATOM 785 N N . CYS A 1 95 ? -5.079 -8.887 5.065 1.00 91.12 95 CYS A N 1
ATOM 786 C CA . CYS A 1 95 ? -4.112 -8.015 4.409 1.00 91.12 95 CYS A CA 1
ATOM 787 C C . CYS A 1 95 ? -3.816 -6.783 5.264 1.00 91.12 95 CYS A C 1
ATOM 789 O O . CYS A 1 95 ? -4.702 -6.223 5.914 1.00 91.12 95 CYS A O 1
ATOM 791 N N . THR A 1 96 ? -2.601 -6.272 5.121 1.00 92.75 96 THR A N 1
ATOM 792 C CA . THR A 1 96 ? -2.281 -4.894 5.479 1.00 92.75 96 THR A CA 1
ATOM 793 C C . THR A 1 96 ? -2.526 -3.989 4.276 1.00 92.75 96 THR A C 1
ATOM 795 O O . THR A 1 96 ? -2.253 -4.362 3.135 1.00 92.75 96 THR A O 1
ATOM 798 N N . TYR A 1 97 ? -3.041 -2.791 4.524 1.00 91.75 97 TYR A N 1
ATOM 799 C CA . 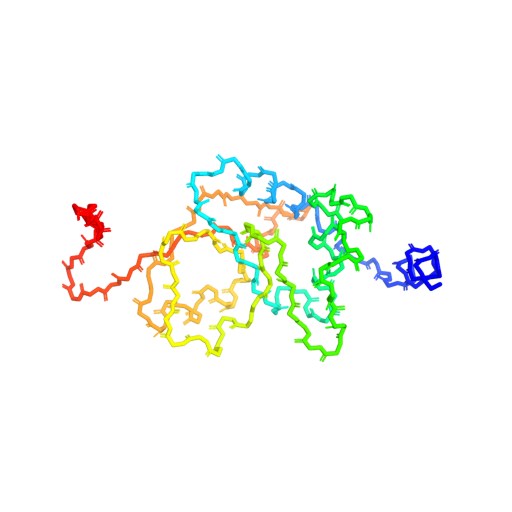TYR A 1 97 ? -3.372 -1.810 3.500 1.00 91.75 97 TYR A CA 1
ATOM 800 C C . TYR A 1 97 ? -2.517 -0.566 3.663 1.00 91.75 97 TYR A C 1
ATOM 802 O O . TYR A 1 97 ? -2.281 -0.107 4.777 1.00 91.75 97 TYR A O 1
ATOM 810 N N . ILE A 1 98 ? -2.095 0.003 2.544 1.00 90.25 98 ILE A N 1
ATOM 811 C CA . ILE A 1 98 ? -1.449 1.308 2.481 1.00 90.25 98 ILE A CA 1
ATOM 812 C C . ILE A 1 98 ? -2.446 2.238 1.805 1.00 90.25 98 ILE A C 1
ATOM 814 O O . ILE A 1 98 ? -2.886 1.974 0.684 1.00 90.25 98 ILE A O 1
ATOM 818 N N . VAL A 1 99 ? -2.855 3.289 2.513 1.00 89.00 99 VAL A N 1
ATOM 819 C CA . VAL A 1 99 ? -3.929 4.190 2.077 1.00 89.00 99 VAL A CA 1
ATOM 820 C C . VAL A 1 99 ? -3.591 5.650 2.359 1.00 89.00 99 VAL A C 1
ATOM 822 O O . VAL A 1 99 ? -2.830 5.960 3.275 1.00 89.00 99 VAL A O 1
ATOM 825 N N . SER A 1 100 ? -4.169 6.564 1.582 1.00 85.56 100 SER A N 1
ATOM 826 C CA . SER A 1 100 ? -4.116 8.000 1.875 1.00 85.56 100 SER A CA 1
ATOM 827 C C . SER A 1 100 ? -5.031 8.365 3.052 1.00 85.56 100 SER A C 1
ATOM 829 O O . SER A 1 100 ? -5.947 7.612 3.398 1.00 85.56 100 SER A O 1
ATOM 831 N N . ALA A 1 101 ? -4.833 9.550 3.641 1.00 83.94 101 ALA A N 1
ATOM 832 C CA . ALA A 1 101 ? -5.732 10.087 4.672 1.00 83.94 101 ALA A CA 1
ATOM 833 C C . ALA A 1 101 ? -7.202 10.118 4.212 1.00 83.94 101 ALA A C 1
ATOM 835 O O . ALA A 1 101 ? -8.107 9.746 4.956 1.00 83.94 101 ALA A O 1
ATOM 836 N N . GLN A 1 102 ? -7.437 10.517 2.959 1.00 86.00 102 GLN A N 1
ATOM 837 C CA . GLN A 1 102 ? -8.779 10.561 2.384 1.00 86.00 102 GLN A CA 1
ATOM 838 C C . GLN A 1 102 ? -9.388 9.159 2.277 1.00 86.00 102 GLN A C 1
ATOM 840 O O . GLN A 1 102 ? -10.550 8.952 2.630 1.00 86.00 102 GLN A O 1
ATOM 845 N N . GLN A 1 103 ? -8.603 8.182 1.821 1.00 88.25 103 GLN A N 1
ATOM 846 C CA . GLN A 1 103 ? -9.087 6.816 1.677 1.00 88.25 103 GLN A CA 1
ATOM 847 C C . GLN A 1 103 ? -9.338 6.146 3.036 1.00 88.25 103 GLN A C 1
ATOM 849 O O . GLN A 1 103 ? -10.278 5.363 3.169 1.00 88.25 103 GLN A O 1
ATOM 854 N N . LEU A 1 104 ? -8.572 6.499 4.072 1.00 89.56 104 LEU A N 1
ATOM 855 C CA . LEU A 1 104 ? -8.824 6.063 5.445 1.00 89.56 104 LEU A CA 1
ATOM 856 C C . LEU A 1 104 ? -10.233 6.459 5.923 1.00 89.56 104 LEU A C 1
ATOM 858 O O . LEU A 1 104 ? -10.947 5.634 6.498 1.00 89.56 104 LEU A O 1
ATOM 862 N N . GLU A 1 105 ? -10.652 7.699 5.662 1.00 89.56 105 GLU A N 1
ATOM 863 C CA . GLU A 1 105 ? -11.998 8.175 6.005 1.00 89.56 105 GLU A CA 1
ATOM 864 C C . GLU A 1 105 ? -13.084 7.487 5.168 1.00 89.56 105 GLU A C 1
ATOM 866 O O . GLU A 1 105 ? -14.122 7.092 5.707 1.00 89.56 105 GLU A O 1
ATOM 871 N N . ASN A 1 106 ? -12.823 7.239 3.880 1.00 90.00 106 ASN A N 1
ATOM 872 C CA . ASN A 1 106 ? -13.735 6.479 3.019 1.00 90.00 106 ASN A CA 1
ATOM 873 C C . ASN A 1 106 ? -13.980 5.062 3.570 1.00 90.00 106 ASN A C 1
ATOM 875 O O . ASN A 1 106 ? -15.121 4.606 3.632 1.00 90.00 106 ASN A O 1
ATOM 879 N N . LEU A 1 107 ? -12.929 4.377 4.033 1.00 89.75 107 LEU A N 1
ATOM 880 C CA . LEU A 1 107 ? -13.033 3.040 4.626 1.00 89.75 107 LEU A CA 1
ATOM 881 C C . LEU A 1 107 ? -13.858 3.045 5.920 1.00 89.75 107 LEU A C 1
ATOM 883 O O . LEU A 1 107 ? -14.697 2.163 6.122 1.00 89.75 107 LEU A O 1
ATOM 887 N N . LYS A 1 108 ? -13.682 4.062 6.774 1.00 90.56 108 LYS A N 1
ATOM 888 C CA . LYS A 1 108 ? -14.510 4.244 7.980 1.00 90.56 108 LYS A CA 1
ATOM 889 C C . LYS A 1 108 ? -15.984 4.430 7.627 1.00 90.56 108 LYS A C 1
ATOM 891 O O . LYS A 1 108 ? -16.841 3.801 8.248 1.00 90.56 108 LYS A O 1
ATOM 896 N N . ALA A 1 109 ? -16.281 5.243 6.612 1.00 88.94 109 ALA A N 1
ATOM 897 C CA . ALA A 1 109 ? -17.646 5.468 6.134 1.00 88.94 109 ALA A CA 1
ATOM 898 C C . ALA A 1 109 ? -18.300 4.188 5.579 1.00 88.94 109 ALA A C 1
ATOM 900 O O . ALA A 1 109 ? -19.510 4.009 5.699 1.00 88.94 109 ALA A O 1
ATOM 901 N N . GLN A 1 110 ? -17.503 3.260 5.042 1.00 87.25 110 GLN A N 1
ATOM 902 C CA . GLN A 1 110 ? -17.955 1.940 4.586 1.00 87.25 110 GLN A CA 1
ATOM 903 C C . GLN A 1 110 ? -18.145 0.914 5.725 1.00 87.25 110 GLN A C 1
ATOM 905 O O . GLN A 1 110 ? -18.522 -0.231 5.473 1.00 87.25 110 GLN A O 1
ATOM 910 N N . GLY A 1 111 ? -17.913 1.299 6.986 1.00 87.69 111 GLY A N 1
ATOM 911 C CA . GLY A 1 111 ? -18.100 0.433 8.155 1.00 87.69 111 GLY A CA 1
ATOM 912 C C . GLY A 1 111 ? -16.877 -0.408 8.534 1.00 87.69 111 GLY A C 1
ATOM 913 O O . GLY A 1 111 ? -16.977 -1.289 9.397 1.00 87.69 111 GLY A O 1
ATOM 914 N N . TYR A 1 112 ? -15.717 -0.141 7.934 1.00 89.69 112 TYR A N 1
ATOM 915 C CA . TYR A 1 112 ? -14.453 -0.696 8.406 1.00 89.69 112 TYR A CA 1
ATOM 916 C C . TYR A 1 112 ? -13.928 0.087 9.615 1.00 89.69 112 TYR A C 1
ATOM 918 O O . TYR A 1 112 ? -14.191 1.275 9.795 1.00 89.69 112 TYR A O 1
ATOM 926 N N . ALA A 1 113 ? -13.171 -0.593 10.465 1.00 90.38 113 ALA A N 1
ATOM 927 C CA . ALA A 1 113 ? -12.423 -0.006 11.564 1.00 90.38 113 ALA A CA 1
ATOM 928 C C . ALA A 1 113 ? -10.926 -0.160 11.271 1.00 90.38 113 ALA A C 1
ATOM 930 O O . ALA A 1 113 ? -10.326 -1.159 11.684 1.00 90.38 113 ALA A O 1
ATOM 931 N N . PRO A 1 114 ? -10.339 0.793 10.524 1.00 89.94 114 PRO A N 1
ATOM 932 C CA . PRO A 1 114 ? -8.921 0.773 10.226 1.00 89.94 114 PRO A CA 1
ATOM 933 C C . PRO A 1 114 ? -8.111 1.061 11.492 1.00 89.94 114 PRO A C 1
ATOM 935 O O . PRO A 1 114 ? -8.392 2.027 12.205 1.00 89.94 114 PRO A O 1
ATOM 938 N N . GLN A 1 115 ? -7.120 0.217 11.765 1.00 89.88 115 GLN A N 1
ATOM 939 C CA . GLN A 1 115 ? -6.177 0.373 12.870 1.00 89.88 115 GLN A CA 1
ATOM 940 C C . GLN A 1 115 ? -4.802 0.724 12.294 1.00 89.88 115 GLN A C 1
ATOM 942 O O . GLN A 1 115 ? -4.284 -0.064 11.502 1.00 89.88 115 GLN A O 1
ATOM 947 N N . PRO A 1 116 ? -4.217 1.888 12.631 1.00 86.56 116 PRO A N 1
ATOM 948 C CA . PRO A 1 116 ? -2.865 2.216 12.196 1.00 86.56 116 PRO A CA 1
ATOM 949 C C . PRO A 1 116 ? -1.862 1.270 12.859 1.00 86.56 116 PRO A C 1
ATOM 951 O O . PRO A 1 116 ? -1.899 1.093 14.075 1.00 86.56 116 PRO A O 1
ATOM 954 N N . LEU A 1 117 ? -0.976 0.677 12.058 1.00 86.00 117 LEU A N 1
ATOM 955 C CA . LEU A 1 117 ? 0.087 -0.197 12.559 1.00 86.00 117 LEU A CA 1
ATOM 956 C C . LEU A 1 117 ? 1.287 0.597 13.072 1.00 86.00 117 LEU A C 1
ATOM 958 O O . LEU A 1 117 ? 1.815 0.309 14.140 1.00 86.00 117 LEU A O 1
ATOM 962 N N . GLU A 1 118 ? 1.705 1.602 12.306 1.00 81.94 118 GLU A N 1
ATOM 963 C CA . GLU A 1 118 ? 2.892 2.4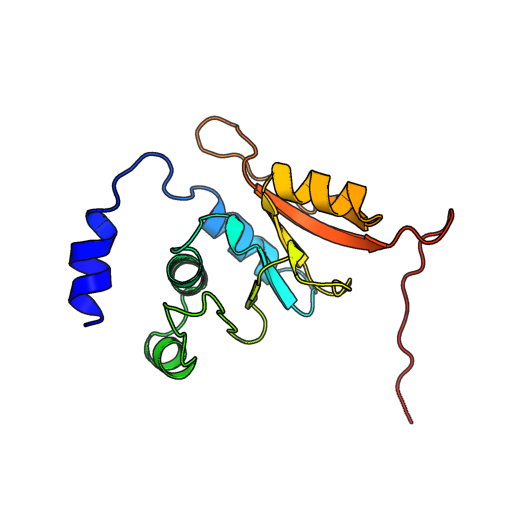07 12.581 1.00 81.94 118 GLU A CA 1
ATOM 964 C C . GLU A 1 118 ? 2.711 3.814 11.999 1.00 81.94 118 GLU A C 1
ATOM 966 O O . GLU A 1 118 ? 1.963 4.015 11.033 1.00 81.94 118 GLU A O 1
ATOM 971 N N . ILE A 1 119 ? 3.377 4.800 12.603 1.00 78.06 119 ILE A N 1
ATOM 972 C CA . ILE A 1 119 ? 3.288 6.197 12.183 1.00 78.06 119 ILE A CA 1
ATOM 973 C C . ILE A 1 119 ? 4.506 6.558 11.335 1.00 78.06 119 ILE A C 1
ATOM 975 O O . ILE A 1 119 ? 5.620 6.663 11.841 1.00 78.06 119 ILE A O 1
ATOM 979 N N . PHE A 1 120 ? 4.266 6.874 10.064 1.00 77.94 120 PHE A N 1
ATOM 980 C CA . PHE A 1 120 ? 5.298 7.338 9.141 1.00 77.94 120 PHE A CA 1
ATOM 981 C C . PHE A 1 120 ? 5.109 8.827 8.861 1.00 77.94 120 PHE A C 1
ATOM 983 O O . PHE A 1 120 ? 4.039 9.253 8.424 1.00 77.94 120 PHE A O 1
ATOM 990 N N . LYS A 1 121 ? 6.142 9.625 9.130 1.00 77.50 121 LYS A N 1
ATOM 991 C CA . LYS A 1 121 ? 6.135 11.071 8.885 1.00 77.50 121 LYS A CA 1
ATOM 992 C C . LYS A 1 121 ? 7.086 11.407 7.753 1.00 77.50 121 LYS A C 1
ATOM 994 O O . LYS A 1 121 ? 8.196 10.884 7.706 1.00 77.50 121 LYS A O 1
ATOM 999 N N . ASP A 1 122 ? 6.649 12.275 6.854 1.00 72.56 122 ASP A N 1
ATOM 1000 C CA . ASP A 1 122 ? 7.517 12.803 5.813 1.00 72.56 122 ASP A CA 1
ATOM 1001 C C . ASP A 1 122 ? 8.589 13.750 6.395 1.00 72.56 122 ASP A C 1
ATOM 1003 O O . ASP A 1 122 ? 8.658 14.003 7.603 1.00 72.56 122 ASP A O 1
ATOM 1007 N N . ILE A 1 123 ? 9.430 14.303 5.521 1.00 70.69 123 ILE A N 1
ATOM 1008 C CA . ILE A 1 123 ? 10.481 15.260 5.900 1.00 70.69 123 ILE A CA 1
ATOM 1009 C C . ILE A 1 123 ? 9.950 16.553 6.547 1.00 70.69 123 ILE A C 1
ATOM 1011 O O . ILE A 1 123 ? 10.709 17.244 7.224 1.00 70.69 123 ILE A O 1
ATOM 1015 N N . ASN A 1 124 ? 8.667 16.876 6.357 1.00 74.06 124 ASN A N 1
ATOM 1016 C CA . ASN A 1 124 ? 7.986 18.030 6.942 1.00 74.06 124 ASN A CA 1
ATOM 1017 C C . ASN A 1 124 ? 7.235 17.666 8.237 1.00 74.06 124 ASN A C 1
ATOM 1019 O O . ASN A 1 124 ? 6.669 18.539 8.894 1.00 74.06 124 ASN A O 1
ATOM 1023 N N . GLY A 1 125 ? 7.248 16.391 8.640 1.00 71.81 125 GLY A N 1
ATOM 1024 C CA . GLY A 1 125 ? 6.529 15.884 9.805 1.00 71.81 125 GLY A CA 1
ATOM 1025 C C . GLY A 1 125 ? 5.066 15.514 9.535 1.00 71.81 125 GLY A C 1
ATOM 1026 O O . GLY A 1 125 ? 4.346 15.195 10.487 1.00 71.81 125 GLY A O 1
ATOM 1027 N N . GLU A 1 126 ? 4.625 15.542 8.278 1.00 74.88 126 GLU A N 1
ATOM 1028 C CA . GLU A 1 126 ? 3.254 15.271 7.855 1.00 74.88 126 GLU A CA 1
ATOM 1029 C C . GLU A 1 126 ? 3.001 13.771 7.648 1.00 74.88 126 GLU A C 1
ATOM 1031 O O . GLU A 1 126 ? 3.853 13.019 7.169 1.00 74.88 126 GLU A O 1
ATOM 1036 N N . GLN A 1 127 ? 1.796 13.323 8.010 1.00 76.75 127 GLN A N 1
ATOM 1037 C CA . GLN A 1 127 ? 1.333 11.946 7.817 1.00 76.75 127 GLN A CA 1
ATOM 1038 C C . GLN A 1 127 ? 0.431 11.880 6.591 1.00 76.75 127 GLN A C 1
ATOM 1040 O O . GLN A 1 127 ? -0.785 12.066 6.671 1.00 76.75 127 GLN A O 1
ATOM 1045 N N . ILE A 1 128 ? 1.047 11.637 5.441 1.00 74.81 128 ILE A N 1
ATOM 1046 C CA . ILE A 1 128 ? 0.337 11.636 4.159 1.00 74.81 128 ILE A CA 1
ATOM 1047 C C . ILE A 1 128 ? -0.315 10.262 3.898 1.00 74.81 128 ILE A C 1
ATOM 1049 O O . ILE A 1 128 ? -1.389 10.179 3.295 1.00 74.81 128 ILE A O 1
ATOM 1053 N N . TYR A 1 129 ? 0.288 9.187 4.420 1.00 81.25 129 TYR A N 1
ATOM 1054 C CA . TYR A 1 129 ? -0.106 7.802 4.160 1.00 81.25 129 TYR A CA 1
ATOM 1055 C C . TYR A 1 129 ? -0.133 6.961 5.431 1.00 81.25 129 TYR A C 1
ATOM 1057 O O . TYR A 1 129 ? 0.642 7.186 6.359 1.00 81.25 129 TYR A O 1
ATOM 1065 N N . TYR A 1 130 ? -1.016 5.968 5.437 1.00 85.62 130 TYR A N 1
ATOM 1066 C CA . TYR A 1 130 ? -1.291 5.116 6.583 1.00 85.62 130 TYR A CA 1
ATOM 1067 C C . TYR A 1 130 ? -1.113 3.659 6.192 1.00 85.62 130 TYR A C 1
ATOM 1069 O O . TYR A 1 130 ? -1.730 3.193 5.234 1.00 85.62 130 TYR A O 1
ATOM 1077 N N . LEU A 1 131 ? -0.301 2.949 6.971 1.00 90.00 131 LEU A N 1
ATOM 1078 C CA . LEU A 1 131 ? -0.262 1.496 6.978 1.00 90.00 131 LEU A CA 1
ATOM 1079 C C . LEU A 1 131 ? -1.271 1.000 8.014 1.00 90.00 131 LEU A C 1
ATOM 1081 O O . LEU A 1 131 ? -1.143 1.312 9.200 1.00 90.00 131 LEU A O 1
ATOM 1085 N N . ILE A 1 132 ? -2.285 0.268 7.568 1.00 91.38 132 ILE A N 1
ATOM 1086 C CA . ILE A 1 132 ? -3.423 -0.114 8.400 1.00 91.38 132 ILE A CA 1
ATOM 1087 C C . ILE A 1 132 ? -3.769 -1.590 8.266 1.00 91.38 132 ILE A C 1
ATOM 1089 O O . ILE A 1 132 ? -3.621 -2.194 7.204 1.00 91.38 132 ILE A O 1
ATOM 1093 N N . GLU A 1 133 ? -4.347 -2.134 9.325 1.00 92.06 133 GLU A N 1
ATOM 1094 C CA . GLU A 1 133 ? -5.140 -3.358 9.265 1.00 92.06 133 GLU A CA 1
ATOM 1095 C C . GLU A 1 133 ? -6.624 -3.019 9.322 1.00 92.06 133 GLU A C 1
ATOM 1097 O O . GLU A 1 133 ? -7.044 -2.037 9.946 1.00 92.06 133 GLU A O 1
ATOM 1102 N N . LEU A 1 134 ? -7.436 -3.831 8.650 1.00 89.69 134 LEU A N 1
ATOM 1103 C CA . LEU A 1 134 ? -8.879 -3.659 8.635 1.00 89.69 134 LEU A CA 1
ATOM 1104 C C . LEU A 1 134 ? -9.532 -4.689 9.541 1.00 89.69 134 LEU A C 1
ATOM 1106 O O . LEU A 1 134 ? -9.409 -5.887 9.326 1.00 89.69 134 LEU A O 1
ATOM 1110 N N . SER A 1 135 ? -10.332 -4.204 10.482 1.00 82.94 135 SER A N 1
ATOM 1111 C CA . SER A 1 135 ? -11.356 -5.009 11.144 1.00 82.94 135 SER A CA 1
ATOM 1112 C C . SER A 1 135 ? -12.730 -4.549 10.664 1.00 82.94 135 SER A C 1
ATOM 1114 O O . SER A 1 135 ? -12.930 -3.367 10.363 1.00 82.94 135 SER A O 1
ATOM 1116 N N . ARG A 1 136 ? -13.702 -5.455 10.548 1.00 70.06 136 ARG A N 1
ATOM 1117 C CA . ARG A 1 136 ? -15.076 -5.063 10.203 1.00 70.06 136 ARG A CA 1
ATOM 1118 C C . ARG A 1 136 ? -15.877 -4.827 11.475 1.00 70.06 136 ARG A C 1
ATOM 1120 O O . ARG A 1 136 ? -15.967 -5.710 12.323 1.00 70.06 136 ARG A O 1
ATOM 1127 N N . LYS A 1 137 ? -16.517 -3.660 11.594 1.00 56.81 137 LYS A N 1
ATOM 1128 C CA . LYS A 1 137 ? -17.522 -3.443 12.640 1.00 56.81 137 LYS A CA 1
ATOM 1129 C C . LYS A 1 137 ? -18.809 -4.143 12.225 1.00 56.81 137 LYS A C 1
ATOM 1131 O O . LYS A 1 137 ? -19.628 -3.582 11.505 1.00 56.81 137 LYS A O 1
ATOM 1136 N N . ILE A 1 138 ? -18.990 -5.374 12.680 1.00 45.75 138 ILE A N 1
ATOM 1137 C CA . ILE A 1 138 ? -20.310 -6.002 12.721 1.00 45.75 138 ILE A CA 1
ATOM 1138 C C . ILE A 1 138 ? -20.859 -5.666 14.109 1.00 45.75 138 ILE A C 1
ATOM 1140 O O . ILE A 1 138 ? -20.149 -5.856 15.090 1.00 45.75 138 ILE A O 1
ATOM 1144 N N . GLY A 1 139 ? -22.049 -5.055 14.170 1.00 41.19 139 GLY A N 1
ATOM 1145 C CA . GLY A 1 139 ? -22.697 -4.507 15.374 1.00 41.19 139 GLY A CA 1
ATOM 1146 C C . GLY A 1 139 ? -22.024 -4.842 16.714 1.00 41.19 139 GLY A C 1
ATOM 1147 O O . GLY A 1 139 ? -22.149 -5.952 17.213 1.00 41.19 139 GLY A O 1
ATOM 1148 N N . SER A 1 140 ? -21.315 -3.869 17.290 1.00 39.38 140 SER A N 1
ATOM 1149 C CA . SER A 1 140 ? -20.776 -3.888 18.661 1.00 39.38 140 SER A CA 1
ATOM 1150 C C . SER A 1 140 ? -19.939 -5.109 19.103 1.00 39.38 140 SER A C 1
ATOM 1152 O O . SER A 1 140 ? -19.791 -5.324 20.306 1.00 39.38 140 SER A O 1
ATOM 1154 N N . SER A 1 141 ? -19.329 -5.884 18.200 1.00 39.34 141 SER A N 1
ATOM 1155 C CA . SER A 1 141 ? -18.278 -6.846 18.576 1.00 39.34 141 SER A CA 1
ATOM 1156 C C . SER A 1 141 ? -17.280 -7.119 17.455 1.00 39.34 141 SER A C 1
ATOM 1158 O O . SER A 1 141 ? -17.644 -7.273 16.294 1.00 39.34 141 SER A O 1
ATOM 1160 N N . ILE A 1 142 ? -16.002 -7.172 17.833 1.00 40.22 142 ILE A N 1
ATOM 1161 C CA . ILE A 1 142 ? -14.876 -7.531 16.967 1.00 40.22 142 ILE A CA 1
ATOM 1162 C C . ILE A 1 142 ? -14.803 -9.062 16.943 1.00 40.22 142 ILE A C 1
ATOM 1164 O O . ILE A 1 142 ? -14.574 -9.674 17.984 1.00 40.22 142 ILE A O 1
ATOM 1168 N N . LEU A 1 143 ? -15.004 -9.679 15.777 1.00 47.00 143 LEU A N 1
ATOM 1169 C CA . LEU A 1 143 ? -14.763 -11.107 15.560 1.00 47.00 143 LEU A CA 1
ATOM 1170 C C . LEU A 1 143 ? -13.505 -11.259 14.707 1.00 47.00 143 LEU A C 1
ATOM 1172 O O . LEU A 1 143 ? -13.471 -10.820 13.560 1.00 47.00 143 LEU A O 1
ATOM 1176 N N . ILE A 1 144 ? -12.480 -11.881 15.285 1.00 44.03 144 ILE A N 1
ATOM 1177 C CA . ILE A 1 144 ? -11.377 -12.475 14.532 1.00 44.03 144 ILE A CA 1
ATOM 1178 C C . ILE A 1 144 ? -11.931 -13.808 14.018 1.00 44.03 144 ILE A C 1
ATOM 1180 O O . ILE A 1 144 ? -12.057 -14.755 14.793 1.00 44.03 144 ILE A O 1
ATOM 1184 N N . GLU A 1 145 ? -12.351 -13.870 12.753 1.00 43.47 145 GLU A N 1
ATOM 1185 C CA . GLU A 1 145 ? -12.747 -15.139 12.129 1.00 43.47 145 GLU A CA 1
ATOM 1186 C C . GLU A 1 145 ? -11.508 -16.038 12.010 1.00 43.47 145 GLU A C 1
ATOM 1188 O O . GLU A 1 145 ? -10.654 -15.854 11.145 1.00 43.47 145 GLU A O 1
ATOM 1193 N N . GLN A 1 146 ? -11.398 -17.009 12.918 1.00 39.72 146 GLN A N 1
ATOM 1194 C CA . GLN A 1 146 ? -10.500 -18.146 12.768 1.00 39.72 146 GLN A CA 1
ATOM 1195 C C . GLN A 1 146 ? -11.148 -19.125 11.785 1.00 39.72 146 GLN A C 1
ATOM 1197 O O . GLN A 1 146 ? -12.175 -19.729 12.088 1.00 39.72 146 GLN A O 1
ATOM 1202 N N . LEU A 1 147 ? -10.567 -19.261 10.593 1.00 41.31 147 LEU A N 1
ATOM 1203 C CA . LEU A 1 147 ? -10.922 -20.321 9.652 1.00 41.31 147 LEU A CA 1
ATOM 1204 C C . LEU A 1 147 ? -10.360 -21.650 10.176 1.00 41.31 147 LEU A C 1
ATOM 1206 O O . LEU A 1 147 ? -9.145 -21.816 10.282 1.00 41.31 147 LEU A O 1
ATOM 1210 N N . GLU A 1 148 ? -11.244 -22.586 10.520 1.00 36.16 148 GLU A N 1
ATOM 1211 C CA . GLU A 1 148 ? -10.874 -23.968 10.841 1.00 36.16 148 GLU A CA 1
ATOM 1212 C C . GLU A 1 148 ? -10.326 -24.699 9.597 1.00 36.16 148 GLU A C 1
ATOM 1214 O O . GLU A 1 148 ? -10.788 -24.452 8.477 1.00 36.16 148 GLU A O 1
ATOM 1219 N N . PRO A 1 149 ? -9.354 -25.617 9.762 1.00 40.09 149 PRO A N 1
ATOM 1220 C CA . PRO A 1 149 ? -8.801 -26.381 8.655 1.00 40.09 149 PRO A CA 1
ATOM 1221 C C . PRO A 1 149 ? -9.778 -27.477 8.213 1.00 40.09 149 PRO A C 1
ATOM 1223 O O . PRO A 1 149 ? -10.274 -28.266 9.018 1.00 40.09 149 PRO A O 1
ATOM 1226 N N . ILE A 1 150 ? -10.022 -27.545 6.905 1.00 47.94 150 ILE A N 1
ATOM 1227 C CA . ILE A 1 150 ? -10.781 -28.626 6.270 1.00 47.94 150 ILE A CA 1
ATOM 1228 C C . ILE A 1 150 ? -9.960 -29.920 6.391 1.00 47.94 150 ILE A C 1
ATOM 1230 O O . ILE A 1 150 ? -8.786 -29.943 6.015 1.00 47.94 150 ILE A O 1
ATOM 1234 N N . SER A 1 151 ? -10.586 -30.955 6.963 1.00 54.22 151 SER A N 1
ATOM 1235 C CA . SER A 1 151 ? -10.051 -32.320 7.121 1.00 54.22 151 SER A CA 1
ATOM 1236 C C . SER A 1 151 ? -9.999 -33.098 5.810 1.00 54.22 151 SER A C 1
ATOM 1238 O O . SER A 1 151 ? -10.884 -32.868 4.955 1.00 54.22 151 SER A O 1
#

Organism: Rippkaea orientalis (strain PCC 8801 / RF-1) (NCBI:txid41431)

Sequence (151 aa):
MYCHHYFIDYPHWWTTAWLSTMGEIITYADQTTSDCIIFDKNLYGDHIYILVPFYTKLDPKKDQKLGVDVAVEQLDMGRSKVTDLMDKKHLNQQCTYIVSAQQLENLKAQGYAPQPLEIFKDINGEQIYYLIELSRKIGSSILIEQLEPIS

Radius of gyration: 16.65 Å; chains: 1; bounding box: 39×50×42 Å